Protein AF-A0A538PMV9-F1 (afdb_monomer_lite)

pLDDT: mean 94.28, std 5.61, range [56.44, 98.31]

Structure (mmCIF, N/CA/C/O backbone):
data_AF-A0A538PMV9-F1
#
_entry.id   AF-A0A538PMV9-F1
#
loop_
_atom_site.group_PDB
_atom_site.id
_atom_site.type_symbol
_atom_site.label_atom_id
_atom_site.label_alt_id
_atom_site.label_comp_id
_atom_site.label_asym_id
_atom_site.label_entity_id
_atom_site.label_seq_id
_atom_site.pdbx_PDB_ins_code
_atom_site.Cartn_x
_atom_site.Cartn_y
_atom_site.Cartn_z
_atom_site.occupancy
_atom_site.B_iso_or_equiv
_atom_site.auth_seq_id
_atom_site.auth_comp_id
_atom_site.auth_asym_id
_atom_site.auth_atom_id
_atom_site.pdbx_PDB_model_num
ATOM 1 N N . MET A 1 1 ? -17.083 -1.097 23.060 1.00 77.88 1 MET A N 1
ATOM 2 C CA . MET A 1 1 ? -15.647 -0.760 23.138 1.00 77.88 1 MET A CA 1
ATOM 3 C C . MET A 1 1 ? -15.406 0.358 22.151 1.00 77.88 1 MET A C 1
ATOM 5 O O . MET A 1 1 ? -15.978 0.305 21.063 1.00 77.88 1 MET A O 1
ATOM 9 N N . ALA A 1 2 ? -14.698 1.405 22.560 1.00 92.81 2 ALA A N 1
ATOM 10 C CA . ALA A 1 2 ? -14.513 2.592 21.734 1.00 92.81 2 ALA A CA 1
ATOM 11 C C . ALA A 1 2 ? -13.141 2.554 21.056 1.00 92.81 2 ALA A C 1
ATOM 13 O O . ALA A 1 2 ? -12.127 2.296 21.702 1.00 92.81 2 ALA A O 1
ATOM 14 N N . ILE A 1 3 ? -13.105 2.862 19.759 1.00 96.56 3 ILE A N 1
ATOM 15 C CA . ILE A 1 3 ? -11.844 3.030 19.034 1.00 96.56 3 ILE A CA 1
ATOM 16 C C . ILE A 1 3 ? -11.160 4.298 19.554 1.00 96.56 3 ILE A C 1
ATOM 18 O O . ILE A 1 3 ? -11.730 5.386 19.497 1.00 96.56 3 ILE A O 1
ATOM 22 N N . THR A 1 4 ? -9.923 4.167 20.027 1.00 97.62 4 THR A N 1
ATOM 23 C CA . THR A 1 4 ? -9.088 5.283 20.499 1.00 97.62 4 THR A CA 1
ATOM 24 C C . THR A 1 4 ? -8.144 5.792 19.417 1.00 97.62 4 THR A C 1
ATOM 26 O O . THR A 1 4 ? -7.854 6.985 19.355 1.00 97.62 4 THR A O 1
ATOM 29 N N . SER A 1 5 ? -7.648 4.907 18.546 1.00 97.75 5 SER A N 1
ATOM 30 C CA . SER A 1 5 ? -6.806 5.287 17.410 1.00 97.75 5 SER A CA 1
ATOM 31 C C . SER A 1 5 ? -6.838 4.252 16.291 1.00 97.75 5 SER A C 1
ATOM 33 O O . SER A 1 5 ? -7.096 3.072 16.518 1.00 97.75 5 SER A O 1
ATOM 35 N N . VAL A 1 6 ? -6.534 4.700 15.074 1.00 97.94 6 VAL A N 1
ATOM 36 C CA . VAL A 1 6 ? -6.433 3.858 13.879 1.00 97.94 6 VAL A CA 1
ATOM 37 C C . VAL A 1 6 ? -5.034 4.015 13.293 1.00 97.94 6 VAL A C 1
ATOM 39 O O . VAL A 1 6 ? -4.548 5.139 13.153 1.00 97.94 6 VAL A O 1
ATOM 42 N N . LYS A 1 7 ? -4.357 2.905 12.983 1.00 98.12 7 LYS A N 1
ATOM 43 C CA . LYS A 1 7 ? -2.969 2.918 12.491 1.00 98.12 7 LYS A CA 1
ATOM 44 C C . LYS A 1 7 ? -2.784 1.997 11.294 1.00 98.12 7 LYS A C 1
ATOM 46 O O . LYS A 1 7 ? -3.374 0.921 11.232 1.00 98.12 7 LYS A O 1
ATOM 51 N N . ILE A 1 8 ? -1.919 2.417 10.374 1.00 98.00 8 ILE A N 1
ATOM 52 C CA . ILE A 1 8 ? -1.494 1.621 9.221 1.00 98.00 8 ILE A CA 1
ATOM 53 C C . ILE A 1 8 ? -0.268 0.796 9.615 1.00 98.00 8 ILE A C 1
ATOM 55 O O . ILE A 1 8 ? 0.691 1.335 10.170 1.00 98.00 8 ILE A O 1
ATOM 59 N N . HIS A 1 9 ? -0.287 -0.495 9.287 1.00 97.00 9 HIS A N 1
ATOM 60 C CA . HIS A 1 9 ? 0.833 -1.410 9.486 1.00 97.00 9 HIS A CA 1
ATOM 61 C C . HIS A 1 9 ? 1.176 -2.162 8.191 1.00 97.00 9 HIS A C 1
ATOM 63 O O . HIS A 1 9 ? 0.258 -2.613 7.507 1.00 97.00 9 HIS A O 1
ATOM 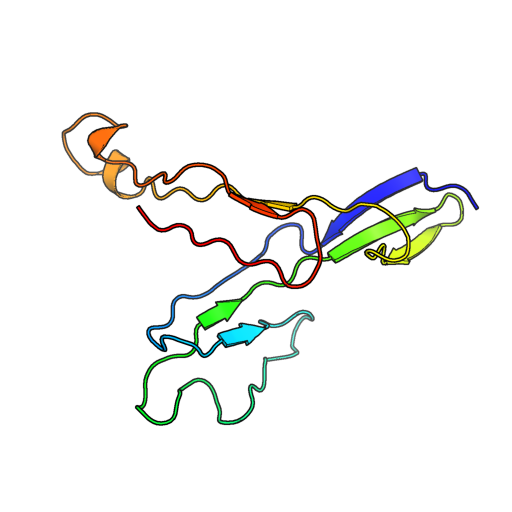69 N N . PRO A 1 10 ? 2.468 -2.329 7.853 1.00 96.44 10 PRO A N 1
ATOM 70 C CA . PRO A 1 10 ? 3.621 -1.799 8.579 1.00 96.44 10 PRO A CA 1
ATOM 71 C C . PRO A 1 10 ? 3.720 -0.271 8.448 1.00 96.44 10 PRO A C 1
ATOM 73 O O . PRO A 1 10 ? 3.266 0.306 7.465 1.00 96.44 10 PRO A O 1
ATOM 76 N N . ALA A 1 11 ? 4.358 0.386 9.421 1.00 96.44 11 ALA A N 1
ATOM 77 C CA . ALA A 1 11 ? 4.626 1.826 9.338 1.00 96.44 11 ALA A CA 1
ATOM 78 C C . ALA A 1 11 ? 5.563 2.175 8.163 1.00 96.44 11 ALA A C 1
ATOM 80 O O . ALA A 1 11 ? 5.473 3.253 7.583 1.00 96.44 11 ALA A O 1
ATOM 81 N N . ILE A 1 12 ? 6.454 1.244 7.801 1.00 96.44 12 ILE A N 1
ATOM 82 C CA . ILE A 1 12 ? 7.353 1.344 6.651 1.00 96.44 12 ILE A CA 1
ATOM 83 C C . ILE A 1 12 ? 7.209 0.063 5.830 1.00 96.44 12 ILE A C 1
ATOM 85 O O . ILE A 1 12 ? 7.627 -1.011 6.262 1.00 96.44 12 ILE A O 1
ATOM 89 N N . GLY A 1 13 ? 6.623 0.175 4.640 1.00 95.69 13 GLY A N 1
ATOM 90 C CA . GLY A 1 13 ? 6.568 -0.929 3.684 1.00 95.69 13 GLY A CA 1
ATOM 91 C C . GLY A 1 13 ? 7.842 -1.017 2.850 1.00 95.69 13 GLY A C 1
ATOM 92 O O . GLY A 1 13 ? 8.393 -0.002 2.424 1.00 95.69 13 GLY A O 1
ATOM 93 N N . VAL A 1 14 ? 8.289 -2.243 2.577 1.00 95.88 14 VAL A N 1
ATOM 94 C CA . VAL A 1 14 ? 9.456 -2.515 1.729 1.00 95.88 14 VAL A CA 1
ATOM 95 C C . VAL A 1 14 ? 9.019 -3.317 0.510 1.00 95.88 14 VAL A C 1
ATOM 97 O O . VAL A 1 14 ? 8.590 -4.463 0.628 1.00 95.88 14 VAL A O 1
ATOM 100 N N . ALA A 1 15 ? 9.166 -2.715 -0.668 1.00 97.00 15 ALA A N 1
ATOM 101 C CA . ALA A 1 15 ? 8.950 -3.362 -1.957 1.00 97.00 15 ALA A CA 1
ATOM 102 C C . ALA A 1 15 ? 10.285 -3.565 -2.689 1.00 97.00 15 ALA A C 1
ATOM 104 O O . ALA A 1 15 ? 11.251 -2.832 -2.457 1.00 97.00 15 ALA A O 1
ATOM 105 N N . ARG A 1 16 ? 10.346 -4.550 -3.593 1.00 97.38 16 ARG A N 1
ATOM 106 C CA . ARG A 1 16 ? 11.525 -4.810 -4.437 1.00 97.38 16 ARG A CA 1
ATOM 107 C C . ARG A 1 16 ? 11.146 -4.864 -5.909 1.00 97.38 16 ARG A C 1
ATOM 109 O O . ARG A 1 16 ? 10.091 -5.383 -6.276 1.00 97.38 16 ARG A O 1
ATOM 116 N N . LEU A 1 17 ? 12.046 -4.338 -6.736 1.00 97.31 17 LEU A N 1
ATOM 117 C CA . LEU A 1 17 ? 11.931 -4.366 -8.191 1.00 97.31 17 LEU A CA 1
ATOM 118 C C . LEU A 1 17 ? 11.990 -5.805 -8.721 1.00 97.31 17 LEU A C 1
ATOM 120 O O . LEU A 1 17 ? 12.670 -6.661 -8.160 1.00 97.31 17 LEU A O 1
ATOM 124 N N . GLY A 1 18 ? 11.302 -6.027 -9.835 1.00 97.31 18 GLY A N 1
ATOM 125 C CA . GLY A 1 18 ? 11.275 -7.273 -10.590 1.00 97.31 18 GLY A CA 1
ATOM 126 C C . GLY A 1 18 ? 10.811 -6.984 -12.015 1.00 97.31 18 GLY A C 1
ATOM 127 O O . GLY A 1 18 ? 10.028 -6.055 -12.228 1.00 97.31 18 GLY A O 1
ATOM 128 N N . ASN A 1 19 ? 11.332 -7.734 -12.985 1.00 97.81 19 ASN A N 1
ATOM 129 C CA . ASN A 1 19 ? 11.063 -7.550 -14.412 1.00 97.81 19 ASN A CA 1
ATOM 130 C C . ASN A 1 19 ? 10.035 -8.543 -14.987 1.00 97.81 19 ASN A C 1
ATOM 132 O O . ASN A 1 19 ? 9.809 -8.532 -16.195 1.00 97.81 19 ASN A O 1
ATOM 136 N N . SER A 1 20 ? 9.412 -9.393 -14.164 1.00 97.44 20 SER A N 1
ATOM 137 C CA . SER A 1 20 ? 8.224 -10.140 -14.590 1.00 97.44 20 SER A CA 1
ATOM 138 C C . SER A 1 20 ? 7.062 -9.159 -14.817 1.00 97.44 20 SER A C 1
ATOM 140 O O . SER A 1 20 ? 6.823 -8.318 -13.951 1.00 97.44 20 SER A O 1
ATOM 142 N N . PRO A 1 21 ? 6.350 -9.194 -15.955 1.00 94.56 21 PRO A N 1
ATOM 143 C CA . PRO A 1 21 ? 5.303 -8.225 -16.277 1.00 94.56 21 PRO A CA 1
ATOM 144 C C . PRO A 1 21 ? 4.109 -8.348 -15.331 1.00 94.56 21 PRO A C 1
ATOM 146 O O . PRO A 1 21 ? 3.651 -7.337 -14.797 1.00 94.56 21 PRO A O 1
ATOM 149 N N . ASP A 1 22 ? 3.695 -9.576 -15.025 1.00 93.62 22 ASP A N 1
ATOM 150 C CA . ASP A 1 22 ? 2.420 -9.843 -14.356 1.00 93.62 22 ASP A CA 1
ATOM 151 C C . ASP A 1 22 ? 2.588 -10.467 -12.967 1.00 93.62 22 ASP A C 1
ATOM 153 O O . ASP A 1 22 ? 1.726 -10.290 -12.108 1.00 93.62 22 ASP A O 1
ATOM 157 N N . GLU A 1 23 ? 3.718 -11.125 -12.692 1.00 97.06 23 GLU A N 1
ATOM 158 C CA . GLU A 1 23 ? 3.895 -11.860 -11.441 1.00 97.06 23 GLU A CA 1
ATOM 159 C C . GLU A 1 23 ? 4.547 -11.029 -10.327 1.00 97.06 23 GLU A C 1
ATOM 161 O O . GLU A 1 23 ? 5.525 -10.289 -10.509 1.00 97.06 23 GLU A O 1
ATOM 166 N N . PHE A 1 24 ? 4.011 -11.196 -9.121 1.00 97.12 24 PHE A N 1
ATOM 167 C CA . PHE A 1 24 ? 4.542 -10.639 -7.886 1.00 97.12 24 PHE A CA 1
ATOM 168 C C . PHE A 1 24 ? 4.257 -11.585 -6.716 1.00 97.12 24 PHE A C 1
ATOM 170 O O . PHE A 1 24 ? 3.476 -12.526 -6.831 1.00 97.12 24 PHE A O 1
ATOM 177 N N . PHE A 1 25 ? 4.880 -11.317 -5.576 1.00 97.44 25 PHE A N 1
ATOM 178 C CA . PHE A 1 25 ? 4.584 -11.984 -4.312 1.00 97.44 25 PHE A CA 1
ATOM 179 C C . PHE A 1 25 ? 4.568 -10.971 -3.167 1.00 97.44 25 PHE A C 1
ATOM 181 O O . PHE A 1 25 ? 5.133 -9.880 -3.283 1.00 97.44 25 PHE A O 1
ATOM 188 N N . ILE A 1 26 ? 3.912 -11.320 -2.060 1.00 97.06 26 ILE A N 1
ATOM 189 C CA . ILE A 1 26 ? 3.917 -10.500 -0.844 1.00 97.06 26 ILE A CA 1
ATOM 190 C C . ILE A 1 26 ? 5.205 -10.779 -0.067 1.00 97.06 26 ILE A C 1
ATOM 192 O O . ILE A 1 26 ? 5.600 -11.931 0.095 1.00 97.06 26 ILE A O 1
ATOM 196 N N . GLY A 1 27 ? 5.881 -9.720 0.378 1.00 95.12 27 GLY A N 1
ATOM 197 C CA . GLY A 1 27 ? 7.073 -9.842 1.215 1.00 95.12 27 GLY A CA 1
ATOM 198 C C . GLY A 1 27 ? 6.801 -10.450 2.601 1.00 95.12 27 GLY A C 1
ATOM 199 O O . GLY A 1 27 ? 5.647 -10.681 2.955 1.00 95.12 27 GLY A O 1
ATOM 200 N N . PRO A 1 28 ? 7.856 -10.662 3.410 1.00 94.12 28 PRO A N 1
ATOM 201 C CA . PRO A 1 28 ? 7.709 -11.096 4.797 1.00 94.12 28 PRO A CA 1
ATOM 202 C C . PRO A 1 28 ? 6.807 -10.139 5.587 1.00 94.12 28 PRO A C 1
ATOM 204 O O . PRO A 1 28 ? 7.036 -8.928 5.582 1.00 94.12 28 PRO A O 1
ATOM 207 N N . GLU A 1 29 ? 5.829 -10.680 6.310 1.00 93.00 29 GLU A N 1
ATOM 208 C CA . GLU A 1 29 ? 4.986 -9.912 7.243 1.00 93.00 29 GLU A CA 1
ATOM 209 C C . GLU A 1 29 ? 5.366 -10.147 8.709 1.00 93.00 29 GLU A C 1
ATOM 211 O O . GLU A 1 29 ? 4.886 -9.444 9.599 1.00 93.00 29 GLU A O 1
ATOM 216 N N . ARG A 1 30 ? 6.242 -11.124 8.965 1.00 90.81 30 ARG A N 1
ATOM 217 C CA . ARG A 1 30 ? 6.747 -11.473 10.292 1.00 90.81 30 ARG A CA 1
ATOM 218 C C . ARG A 1 30 ? 8.272 -11.590 10.262 1.00 90.81 30 ARG A C 1
ATOM 220 O O . ARG A 1 30 ? 8.837 -12.011 9.249 1.00 90.81 30 ARG A O 1
ATOM 227 N N . PRO A 1 31 ? 8.964 -11.222 11.352 1.00 89.50 31 PRO A N 1
ATOM 228 C CA . PRO A 1 31 ? 10.388 -11.497 11.483 1.00 89.50 31 PRO A CA 1
ATO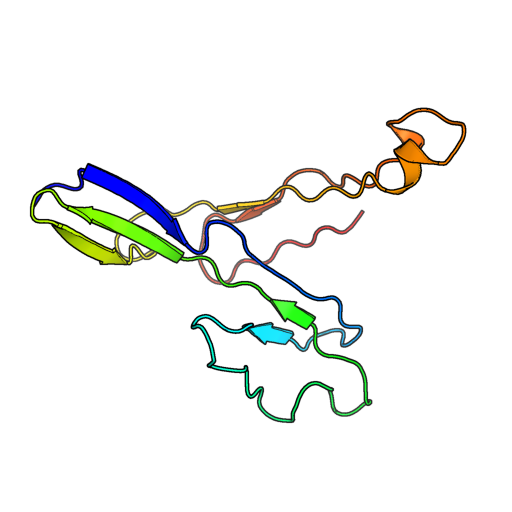M 229 C C . PRO A 1 31 ? 10.669 -12.994 11.336 1.00 89.50 31 PRO A C 1
ATOM 231 O O . PRO A 1 31 ? 9.928 -13.810 11.878 1.00 89.50 31 PRO A O 1
ATOM 234 N N . TRP A 1 32 ? 11.758 -13.332 10.641 1.00 91.44 32 TRP A N 1
ATOM 235 C CA . TRP A 1 32 ? 12.227 -14.713 10.441 1.00 91.44 32 TRP A CA 1
ATOM 236 C C . TRP A 1 32 ? 11.284 -15.636 9.661 1.00 91.44 32 TRP A C 1
ATOM 238 O O . TRP A 1 32 ? 11.506 -16.842 9.634 1.00 91.44 32 TRP A O 1
ATOM 248 N N . ASP A 1 33 ? 10.290 -15.068 8.983 1.00 92.38 33 ASP A N 1
ATOM 249 C CA . ASP A 1 33 ? 9.333 -15.794 8.152 1.00 92.38 33 ASP A CA 1
ATOM 250 C C . ASP A 1 33 ? 9.550 -15.417 6.676 1.00 92.38 33 ASP A C 1
ATOM 252 O O . ASP A 1 33 ? 8.952 -14.454 6.179 1.00 92.38 33 ASP A O 1
ATOM 256 N N . PRO A 1 34 ? 10.516 -16.052 5.983 1.00 91.62 34 PRO A N 1
ATOM 257 C CA . PRO A 1 34 ? 10.828 -15.700 4.606 1.00 91.62 34 PRO A CA 1
ATOM 258 C C . PR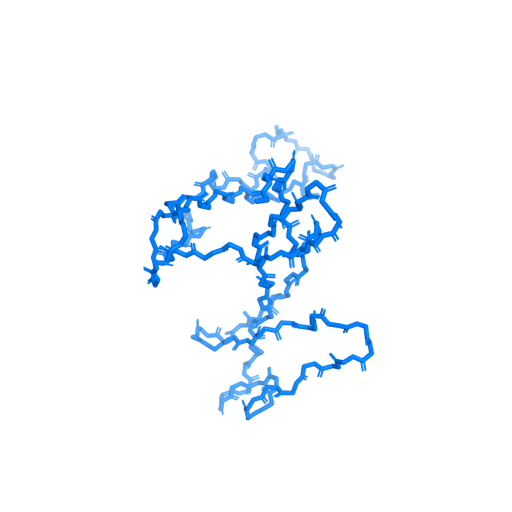O A 1 34 ? 9.656 -16.052 3.674 1.00 91.62 34 PRO A C 1
ATOM 260 O O . PRO A 1 34 ? 9.011 -17.081 3.856 1.00 91.62 34 PRO A O 1
ATOM 263 N N . PRO A 1 35 ? 9.393 -15.242 2.635 1.00 93.88 35 PRO A N 1
ATOM 264 C CA . PRO A 1 35 ? 8.353 -15.549 1.667 1.00 93.88 35 PRO A CA 1
ATOM 265 C C . PRO A 1 35 ? 8.732 -16.791 0.856 1.00 93.88 35 PRO A C 1
ATOM 267 O O . PRO A 1 35 ? 9.852 -16.878 0.351 1.00 93.88 35 PRO A O 1
ATOM 270 N N . ASP A 1 36 ? 7.768 -17.688 0.667 1.00 94.75 36 ASP A N 1
ATOM 271 C CA . ASP A 1 36 ? 7.879 -18.860 -0.206 1.00 94.75 36 ASP A CA 1
ATOM 272 C C . ASP A 1 36 ? 6.842 -18.772 -1.344 1.00 94.75 36 ASP A C 1
ATOM 274 O O . ASP A 1 36 ? 5.739 -19.320 -1.252 1.00 94.75 36 ASP A O 1
ATOM 278 N N . PRO A 1 37 ? 7.110 -17.966 -2.389 1.00 94.81 37 PRO A N 1
ATOM 279 C CA . PRO A 1 37 ? 6.170 -17.788 -3.486 1.00 94.81 37 PRO A CA 1
ATOM 280 C C . PRO A 1 37 ? 6.042 -19.061 -4.326 1.00 94.81 37 PRO A C 1
ATOM 282 O O . PRO A 1 37 ? 7.038 -19.665 -4.724 1.00 94.81 37 PRO A O 1
ATOM 285 N N . ALA A 1 38 ? 4.809 -19.414 -4.696 1.00 91.81 38 ALA A N 1
ATOM 286 C CA . ALA A 1 38 ? 4.550 -20.528 -5.602 1.00 91.81 38 ALA A CA 1
ATOM 287 C C . ALA A 1 38 ? 5.335 -20.372 -6.922 1.00 91.81 38 ALA A C 1
ATOM 289 O O . ALA A 1 38 ? 5.335 -19.307 -7.553 1.00 91.81 38 ALA A O 1
ATOM 290 N N . GLY A 1 39 ? 6.029 -21.438 -7.330 1.00 94.19 39 GLY A N 1
ATOM 291 C CA . GLY A 1 39 ? 6.919 -21.422 -8.497 1.00 94.19 39 GLY A CA 1
ATOM 292 C C . GLY A 1 39 ? 8.234 -20.656 -8.286 1.00 94.19 39 GLY A C 1
ATOM 293 O O . GLY A 1 39 ? 8.968 -20.436 -9.245 1.00 94.19 39 GLY A O 1
ATOM 294 N N . GLY A 1 40 ? 8.549 -20.248 -7.055 1.00 96.38 40 GLY A N 1
ATOM 295 C CA . GLY A 1 40 ? 9.771 -19.535 -6.698 1.00 96.38 40 GLY A CA 1
ATOM 296 C C . GLY A 1 40 ? 9.754 -18.044 -7.048 1.00 96.38 40 GLY A C 1
ATOM 297 O O . GLY A 1 40 ? 8.731 -17.443 -7.377 1.00 96.38 40 GLY A O 1
ATOM 298 N N . PHE A 1 41 ? 10.929 -17.417 -6.958 1.00 97.69 41 PHE A N 1
ATOM 299 C CA . PHE A 1 41 ? 11.110 -15.964 -7.120 1.00 97.69 41 PHE A CA 1
ATOM 300 C C . PHE A 1 41 ? 11.168 -15.482 -8.577 1.00 97.69 41 PHE A C 1
ATOM 302 O O . PHE A 1 41 ? 11.321 -14.283 -8.830 1.00 97.69 41 PHE A O 1
ATOM 309 N N . LYS A 1 42 ? 11.086 -16.402 -9.541 1.00 97.81 42 LYS A N 1
ATOM 310 C CA . LYS A 1 42 ? 11.134 -16.109 -10.973 1.00 97.81 42 LYS A CA 1
ATOM 311 C C . LYS A 1 42 ? 9.934 -16.715 -11.685 1.00 97.81 42 LYS A C 1
ATOM 313 O O . LYS A 1 42 ? 9.398 -17.718 -11.228 1.00 97.81 42 LYS A O 1
ATOM 318 N N . ASP A 1 43 ? 9.513 -16.088 -12.772 1.00 97.31 43 ASP A N 1
ATOM 319 C CA . ASP A 1 43 ? 8.501 -16.655 -13.662 1.00 97.31 43 ASP A CA 1
ATOM 320 C C . ASP A 1 43 ? 9.083 -17.721 -14.606 1.00 97.31 43 ASP A C 1
ATOM 322 O O . ASP A 1 43 ? 10.288 -17.996 -14.604 1.00 97.31 43 ASP A O 1
ATOM 326 N N . ALA A 1 44 ? 8.216 -18.314 -15.433 1.00 96.56 44 ALA A N 1
ATOM 327 C CA . ALA A 1 44 ? 8.574 -19.362 -16.391 1.00 96.56 44 ALA A CA 1
ATOM 328 C C . ALA A 1 44 ? 9.620 -18.920 -17.436 1.00 96.56 44 ALA A C 1
ATOM 330 O O . ALA A 1 44 ? 10.286 -19.759 -18.036 1.00 96.56 44 ALA A O 1
ATOM 331 N N . GLN A 1 45 ? 9.789 -17.611 -17.646 1.00 97.38 45 GLN A N 1
ATOM 332 C CA . GLN A 1 45 ? 10.773 -17.012 -18.548 1.00 97.38 45 GLN A CA 1
ATOM 333 C C . GLN A 1 45 ? 12.026 -16.525 -17.800 1.00 97.38 45 GLN A C 1
ATOM 335 O O . GLN A 1 45 ? 12.808 -15.741 -18.340 1.00 97.38 45 GLN A O 1
ATOM 340 N N . CYS A 1 46 ? 12.236 -16.972 -16.558 1.00 96.94 46 CYS A N 1
ATOM 341 C CA . CYS A 1 46 ? 13.361 -16.596 -15.700 1.00 96.94 46 CYS A CA 1
ATOM 342 C C . CYS A 1 46 ? 13.425 -15.101 -15.329 1.00 96.94 46 CYS A C 1
ATOM 344 O O . CYS A 1 46 ? 14.475 -14.630 -14.871 1.00 96.94 46 CYS A O 1
ATOM 346 N N . ARG A 1 47 ? 12.328 -14.347 -15.469 1.00 98.12 47 ARG A N 1
ATOM 347 C CA . ARG A 1 47 ? 12.240 -12.949 -15.021 1.00 98.12 47 ARG A CA 1
ATOM 348 C C . ARG A 1 47 ? 11.913 -12.906 -13.532 1.00 98.12 47 ARG A C 1
ATOM 350 O O . ARG A 1 47 ? 11.192 -13.750 -13.014 1.00 98.12 47 ARG A O 1
ATOM 357 N N . VAL A 1 48 ? 12.448 -11.921 -12.825 1.00 98.25 48 VAL A N 1
ATOM 358 C CA . VAL A 1 48 ? 12.286 -11.749 -11.376 1.00 98.25 48 VAL A CA 1
ATOM 359 C C . VAL A 1 48 ? 10.882 -11.228 -11.063 1.00 98.25 48 VAL A C 1
ATOM 361 O O . VAL A 1 48 ? 10.482 -10.184 -11.584 1.00 98.25 48 VAL A O 1
ATOM 364 N N . LYS A 1 49 ? 10.146 -11.917 -10.185 1.00 98.31 49 LYS A N 1
ATOM 365 C CA . LYS A 1 49 ? 8.842 -11.458 -9.678 1.00 98.31 49 LYS A CA 1
ATOM 366 C C . LYS A 1 49 ? 9.033 -10.231 -8.786 1.00 98.31 49 LYS A C 1
ATOM 368 O O . LYS A 1 49 ? 9.993 -10.162 -8.018 1.00 98.31 49 LYS A O 1
ATOM 373 N N . ARG A 1 50 ? 8.127 -9.253 -8.853 1.00 98.06 50 ARG A N 1
ATOM 374 C CA . ARG A 1 50 ? 8.169 -8.097 -7.935 1.00 98.06 50 ARG A CA 1
ATOM 375 C C . ARG A 1 50 ? 7.827 -8.537 -6.510 1.00 98.06 50 ARG A C 1
ATOM 377 O O 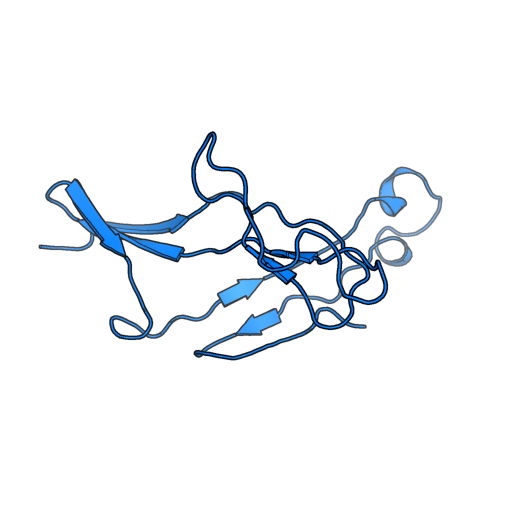. ARG A 1 50 ? 6.944 -9.368 -6.322 1.00 98.06 50 ARG A O 1
ATOM 384 N N . GLN A 1 51 ? 8.461 -7.931 -5.509 1.00 97.88 51 GLN A N 1
ATOM 385 C CA . GLN A 1 51 ? 8.039 -8.086 -4.114 1.00 97.88 51 GLN A CA 1
ATOM 386 C C . GLN A 1 51 ? 7.156 -6.899 -3.729 1.00 97.88 51 GLN A C 1
ATOM 388 O O . GLN A 1 51 ? 7.631 -5.760 -3.715 1.00 97.88 51 GLN A O 1
ATOM 393 N N . ALA A 1 52 ? 5.898 -7.163 -3.396 1.00 97.31 52 ALA A N 1
ATOM 394 C CA . ALA A 1 52 ? 4.950 -6.168 -2.918 1.00 97.31 52 ALA A CA 1
ATOM 395 C C . ALA A 1 52 ? 4.966 -6.067 -1.384 1.00 97.31 52 ALA A C 1
ATOM 397 O O . ALA A 1 52 ? 5.175 -7.057 -0.679 1.00 97.31 52 ALA A O 1
ATOM 398 N N . ALA A 1 53 ? 4.708 -4.863 -0.875 1.00 97.00 53 ALA A N 1
ATOM 399 C CA . ALA A 1 53 ? 4.416 -4.628 0.534 1.00 97.00 53 ALA A CA 1
ATOM 400 C C . ALA A 1 53 ? 2.897 -4.591 0.726 1.00 97.00 53 ALA A C 1
ATOM 402 O O . ALA A 1 53 ? 2.209 -3.857 0.014 1.00 97.00 53 ALA A O 1
ATOM 403 N N . ARG A 1 54 ? 2.380 -5.364 1.685 1.00 96.94 54 ARG A N 1
ATOM 404 C CA . ARG A 1 54 ? 0.970 -5.320 2.078 1.00 96.94 54 ARG A CA 1
ATOM 405 C C . ARG A 1 54 ? 0.810 -4.402 3.281 1.00 96.94 54 ARG A C 1
ATOM 407 O O . ARG A 1 54 ? 1.526 -4.555 4.265 1.00 96.94 54 ARG A O 1
ATOM 414 N N . PHE A 1 55 ? -0.129 -3.469 3.182 1.00 97.38 55 PHE A N 1
ATOM 415 C CA . PHE A 1 55 ? -0.528 -2.593 4.276 1.00 97.38 55 PHE A CA 1
ATOM 416 C C . PHE A 1 55 ? -1.925 -2.979 4.755 1.00 97.38 55 PHE A C 1
ATOM 418 O O . PHE A 1 55 ? -2.774 -3.372 3.955 1.00 97.38 55 PHE A O 1
ATOM 425 N N . ARG A 1 56 ? -2.148 -2.868 6.060 1.00 97.44 56 ARG A N 1
ATOM 426 C CA . ARG A 1 56 ? -3.412 -3.142 6.748 1.00 97.44 56 ARG A CA 1
ATOM 427 C C . ARG A 1 56 ? -3.711 -2.011 7.721 1.00 97.44 56 ARG A C 1
ATOM 429 O O . ARG A 1 56 ? -2.793 -1.322 8.171 1.00 97.44 56 ARG A O 1
ATOM 436 N N . ILE A 1 57 ? -4.983 -1.824 8.043 1.00 97.94 57 ILE A N 1
ATOM 437 C CA . ILE A 1 57 ? -5.442 -0.818 8.999 1.00 97.94 57 ILE A CA 1
ATOM 438 C C . ILE A 1 57 ? -5.880 -1.543 10.265 1.00 97.94 57 ILE A C 1
ATOM 440 O O . ILE A 1 57 ? -6.619 -2.517 10.190 1.00 97.94 57 ILE A O 1
ATOM 444 N N . TYR A 1 58 ? -5.442 -1.064 11.424 1.00 98.06 58 TYR A N 1
ATOM 445 C CA . TYR A 1 58 ? -5.830 -1.625 12.713 1.00 98.06 58 TYR A CA 1
ATOM 446 C C . TYR A 1 58 ? -6.433 -0.551 13.613 1.00 98.06 58 TYR A C 1
ATOM 448 O O . TYR A 1 58 ? -5.864 0.537 13.755 1.00 98.06 58 TYR A O 1
ATOM 456 N N . ALA A 1 59 ? -7.564 -0.878 14.232 1.00 98.19 59 ALA A N 1
ATOM 457 C CA . ALA A 1 59 ? -8.189 -0.101 15.290 1.00 98.19 59 ALA A CA 1
ATOM 458 C C . ALA A 1 59 ? -7.660 -0.558 16.653 1.00 98.19 59 ALA A C 1
ATOM 460 O O . ALA A 1 59 ? -7.617 -1.753 16.943 1.00 98.19 59 ALA A O 1
ATOM 461 N N . TYR A 1 60 ? -7.267 0.407 17.475 1.00 98.06 60 TYR A N 1
ATOM 462 C CA . TYR A 1 60 ? -6.887 0.222 18.870 1.00 98.06 60 TYR A CA 1
ATOM 463 C C . TYR A 1 60 ? -8.047 0.685 19.740 1.00 98.06 60 TYR A C 1
ATOM 465 O O . TYR A 1 60 ? -8.560 1.788 19.536 1.00 98.06 60 TYR A O 1
ATOM 473 N N . HIS A 1 61 ? -8.436 -0.136 20.705 1.00 97.88 61 HIS A N 1
ATOM 474 C CA . HIS A 1 61 ? -9.574 0.125 21.583 1.00 97.88 61 HIS A CA 1
ATOM 475 C C . HIS A 1 61 ? -9.117 0.608 22.964 1.00 97.88 61 HIS A C 1
ATOM 477 O O . HIS A 1 61 ? -7.937 0.535 23.312 1.00 97.88 61 HIS A O 1
ATOM 483 N N . ASP A 1 62 ? -10.050 1.147 23.739 1.00 97.50 62 ASP A N 1
ATOM 484 C CA . ASP A 1 62 ? -9.838 1.650 25.102 1.00 97.50 62 ASP A CA 1
ATOM 485 C C . ASP A 1 62 ? -9.485 0.558 26.126 1.00 97.50 62 ASP A C 1
ATOM 487 O O . ASP A 1 62 ? -8.889 0.843 27.162 1.00 97.50 62 ASP A O 1
ATOM 491 N N . ASP A 1 63 ? -9.778 -0.698 25.807 1.00 96.88 63 ASP A N 1
ATOM 492 C CA . ASP A 1 63 ? -9.452 -1.883 26.603 1.00 96.88 63 ASP A CA 1
ATOM 493 C C . ASP A 1 63 ? -8.134 -2.573 26.191 1.00 96.88 63 ASP A C 1
ATOM 495 O O . ASP A 1 63 ? -7.815 -3.655 26.685 1.00 96.88 63 ASP A O 1
ATOM 499 N N . ASN A 1 64 ? -7.344 -1.936 25.319 1.00 95.00 64 ASN A N 1
ATOM 500 C CA . ASN A 1 64 ? -6.110 -2.453 24.711 1.00 95.00 64 ASN A CA 1
ATOM 501 C C . ASN A 1 64 ? -6.291 -3.601 23.706 1.00 95.00 64 ASN A C 1
ATOM 503 O O . ASN A 1 64 ? -5.291 -4.167 23.251 1.00 95.00 64 ASN A O 1
ATOM 507 N N . THR A 1 65 ? -7.517 -3.943 23.310 1.00 97.75 65 THR A N 1
ATOM 508 C CA . THR A 1 65 ? -7.716 -4.854 22.180 1.00 97.75 65 THR A CA 1
ATOM 509 C C . THR A 1 65 ? -7.346 -4.173 20.859 1.00 97.75 65 THR A C 1
ATOM 511 O O . THR A 1 65 ? -7.351 -2.943 20.729 1.00 97.75 65 THR A O 1
ATOM 514 N N . VAL A 1 66 ? -6.982 -4.985 19.863 1.00 97.69 66 VAL A N 1
ATOM 515 C CA . VAL A 1 66 ? -6.625 -4.525 18.517 1.00 97.69 66 VAL A CA 1
ATOM 516 C C . VAL A 1 66 ? -7.364 -5.376 17.495 1.00 97.69 66 VAL A C 1
ATOM 518 O O . VAL A 1 66 ? -7.280 -6.603 17.535 1.00 97.69 66 VAL A O 1
ATOM 521 N N . THR A 1 67 ? -8.061 -4.728 16.566 1.00 97.56 67 THR A N 1
ATOM 522 C CA . THR A 1 67 ? -8.814 -5.393 15.493 1.00 97.56 67 THR A CA 1
ATOM 523 C C . THR A 1 67 ? -8.396 -4.843 14.134 1.00 97.56 67 THR A C 1
ATOM 525 O O . THR A 1 67 ? -8.115 -3.653 14.001 1.00 97.56 67 THR A O 1
ATOM 528 N N . GLU A 1 68 ? -8.337 -5.697 13.114 1.00 97.62 68 GLU A N 1
ATOM 529 C CA . GLU A 1 68 ? -8.140 -5.240 11.735 1.00 97.62 68 GLU A CA 1
ATOM 530 C C . GLU A 1 68 ? -9.421 -4.568 11.224 1.00 97.62 68 GLU A C 1
ATOM 532 O O . GLU A 1 68 ? -10.512 -5.086 11.448 1.00 97.62 68 GLU A O 1
ATOM 537 N N . LEU A 1 69 ? -9.283 -3.419 10.558 1.00 97.06 69 LEU A N 1
ATOM 538 C CA . LEU A 1 69 ? -10.367 -2.769 9.826 1.00 97.06 69 LEU A CA 1
ATOM 539 C C . LEU A 1 69 ? -10.276 -3.139 8.348 1.00 97.06 69 LEU A C 1
ATOM 541 O O . LEU A 1 69 ? -9.231 -2.979 7.711 1.00 97.06 69 LEU A O 1
ATOM 545 N N . THR A 1 70 ? -11.396 -3.583 7.798 1.00 96.19 70 THR A N 1
ATOM 546 C CA . THR A 1 70 ? -11.546 -3.993 6.404 1.00 96.19 70 THR A CA 1
ATOM 547 C C . THR A 1 70 ? -12.635 -3.175 5.709 1.00 96.19 70 THR A C 1
ATOM 549 O O . THR A 1 70 ? -13.314 -2.354 6.323 1.00 96.19 70 THR A O 1
ATOM 552 N N . ALA A 1 71 ? -12.839 -3.420 4.412 1.00 93.56 71 ALA A N 1
ATOM 553 C CA . ALA A 1 71 ? -13.933 -2.801 3.661 1.00 93.56 71 ALA A CA 1
ATOM 554 C C . ALA A 1 71 ? -15.336 -3.207 4.167 1.00 93.56 71 ALA A C 1
ATOM 556 O O . ALA A 1 71 ? -16.318 -2.580 3.784 1.00 93.56 71 ALA A O 1
ATOM 557 N N . ALA A 1 72 ? -15.442 -4.245 5.010 1.00 94.75 72 ALA A N 1
ATOM 558 C CA . ALA A 1 72 ? -16.692 -4.595 5.685 1.00 94.75 72 ALA A CA 1
ATOM 559 C C . ALA A 1 72 ? -17.016 -3.652 6.859 1.00 94.75 72 ALA A C 1
ATOM 561 O O . ALA A 1 72 ? -18.175 -3.546 7.251 1.00 94.75 72 ALA A O 1
ATOM 562 N N . ASP A 1 73 ? -16.005 -2.969 7.402 1.00 95.12 73 ASP A N 1
ATOM 563 C CA . ASP A 1 73 ? -16.115 -2.149 8.610 1.00 95.12 73 ASP A CA 1
ATOM 564 C C . ASP A 1 73 ? -16.201 -0.648 8.293 1.00 95.12 73 ASP A C 1
ATOM 566 O O . ASP A 1 73 ? -16.795 0.117 9.053 1.00 95.12 73 ASP A O 1
ATOM 570 N N . ALA A 1 74 ? -15.592 -0.208 7.184 1.00 93.19 74 ALA A N 1
ATOM 571 C CA . ALA A 1 74 ? -15.536 1.196 6.783 1.00 93.19 74 ALA A CA 1
ATOM 572 C C . ALA A 1 74 ? -15.252 1.379 5.282 1.00 93.19 74 ALA A C 1
ATOM 574 O O . ALA A 1 74 ? -14.710 0.499 4.612 1.00 93.19 74 ALA A O 1
ATOM 575 N N . GLU A 1 75 ? -15.534 2.579 4.769 1.00 95.25 75 GLU A N 1
ATOM 576 C CA . GLU A 1 75 ? -14.989 3.028 3.487 1.00 95.25 75 GLU A CA 1
ATOM 577 C C . GLU A 1 75 ? -13.491 3.333 3.644 1.00 95.25 75 GLU A C 1
ATOM 579 O O . GLU A 1 75 ? -13.089 4.121 4.504 1.00 95.25 75 GLU A O 1
ATOM 584 N N . ILE A 1 76 ? -12.650 2.704 2.816 1.00 96.19 76 ILE A N 1
ATOM 58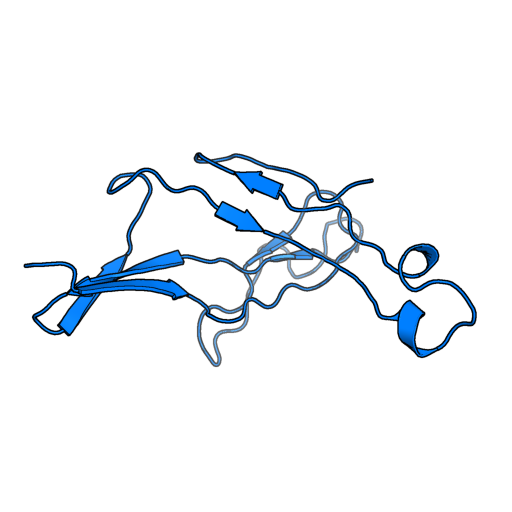5 C CA . ILE A 1 76 ? -11.192 2.833 2.897 1.00 96.19 76 ILE A CA 1
ATOM 586 C C . ILE A 1 76 ? -10.647 3.407 1.589 1.00 96.19 76 ILE A C 1
ATOM 588 O O . ILE A 1 76 ? -10.751 2.794 0.527 1.00 96.19 76 ILE A O 1
ATOM 592 N N . SER A 1 77 ? -9.988 4.562 1.694 1.00 97.31 77 SER A N 1
ATOM 593 C CA . SER A 1 77 ? -9.269 5.206 0.595 1.00 97.31 77 SER A CA 1
ATOM 594 C C . SER A 1 77 ? -7.763 5.194 0.854 1.00 97.31 77 SER A C 1
ATOM 596 O O . SER A 1 77 ? -7.277 5.754 1.837 1.00 97.31 77 SER A O 1
ATOM 598 N N . TRP A 1 78 ? -7.010 4.559 -0.042 1.00 97.69 78 TRP A N 1
ATOM 599 C CA . TRP A 1 78 ? -5.553 4.481 0.005 1.00 97.69 78 TRP A CA 1
ATOM 600 C C . TRP A 1 78 ? -4.945 5.479 -0.964 1.00 97.69 78 TRP A C 1
ATOM 602 O O . TRP A 1 78 ? -5.182 5.387 -2.166 1.00 97.69 78 TRP A O 1
ATOM 612 N N . THR A 1 79 ? -4.105 6.385 -0.466 1.00 98.00 79 THR A N 1
ATOM 613 C CA . THR A 1 79 ? -3.306 7.285 -1.308 1.00 98.00 79 THR A CA 1
ATOM 614 C C . THR A 1 79 ? -1.822 6.998 -1.131 1.00 98.00 79 THR A C 1
ATOM 616 O O . THR A 1 79 ? -1.311 7.001 -0.014 1.00 98.00 79 THR A O 1
ATOM 619 N N . VAL A 1 80 ? -1.120 6.781 -2.242 1.00 97.75 80 VAL A N 1
ATOM 620 C CA . VAL A 1 80 ? 0.329 6.548 -2.275 1.00 97.75 80 VAL A CA 1
ATOM 621 C C . VAL A 1 80 ? 0.984 7.597 -3.165 1.00 97.75 80 VAL A C 1
ATOM 623 O O . VAL A 1 80 ? 0.504 7.868 -4.263 1.00 97.75 80 VAL A O 1
ATOM 626 N N . HIS A 1 81 ? 2.098 8.171 -2.713 1.00 97.12 81 HIS A N 1
ATOM 627 C CA . HIS A 1 81 ? 2.895 9.128 -3.477 1.00 97.12 81 HIS A CA 1
ATOM 628 C C . HIS A 1 81 ? 4.346 8.651 -3.540 1.00 97.12 81 HIS A C 1
ATOM 630 O O . HIS A 1 81 ? 5.049 8.636 -2.532 1.00 97.12 81 HIS A O 1
ATOM 636 N N . LEU A 1 82 ? 4.784 8.246 -4.733 1.00 95.94 82 LEU A N 1
ATOM 637 C CA . LEU A 1 82 ? 6.156 7.817 -4.984 1.00 95.94 82 LEU A CA 1
ATOM 638 C C . LEU A 1 82 ? 6.942 8.924 -5.683 1.00 95.94 82 LEU A C 1
ATOM 640 O O . LEU A 1 82 ? 6.430 9.595 -6.577 1.00 95.94 82 LEU A O 1
ATOM 644 N N . ALA A 1 83 ? 8.206 9.073 -5.296 1.00 95.38 83 ALA A N 1
ATOM 645 C CA . ALA A 1 83 ? 9.148 9.961 -5.958 1.00 95.38 83 ALA A CA 1
ATOM 646 C C . ALA A 1 83 ? 10.564 9.378 -5.909 1.00 95.38 83 ALA A C 1
ATOM 648 O O . ALA A 1 83 ? 10.975 8.774 -4.917 1.00 95.38 83 ALA A O 1
ATOM 649 N N . ASN A 1 84 ? 11.339 9.608 -6.963 1.00 94.69 84 ASN A N 1
ATOM 650 C CA . ASN A 1 84 ? 12.765 9.327 -7.012 1.00 94.69 84 ASN A CA 1
ATOM 651 C C . ASN A 1 84 ? 13.524 10.638 -7.248 1.00 94.69 84 ASN A C 1
ATOM 653 O O . ASN A 1 84 ? 13.472 11.215 -8.331 1.00 94.69 84 ASN A O 1
ATOM 657 N N . LYS A 1 85 ? 14.243 11.082 -6.211 1.00 94.69 85 LYS A N 1
ATOM 658 C CA . LYS A 1 85 ? 15.062 12.306 -6.207 1.00 94.69 85 LYS A CA 1
ATOM 659 C C . LYS A 1 85 ? 16.568 12.019 -6.234 1.00 94.69 85 LYS A C 1
ATOM 661 O O . LYS A 1 85 ? 17.369 12.886 -5.901 1.00 94.69 85 LYS A O 1
ATOM 666 N N . LYS A 1 86 ? 16.981 10.796 -6.590 1.00 93.50 86 LYS A N 1
ATOM 667 C CA . LYS A 1 86 ? 18.394 10.375 -6.525 1.00 93.50 86 LYS A CA 1
ATOM 668 C C . LYS A 1 86 ? 19.307 11.209 -7.431 1.00 93.50 86 LYS A C 1
ATOM 670 O O . LYS A 1 86 ? 20.460 11.414 -7.072 1.00 93.50 86 LYS A O 1
ATOM 675 N N . ALA A 1 87 ? 18.807 11.676 -8.577 1.00 93.38 87 ALA A N 1
ATOM 676 C CA . ALA A 1 87 ? 19.590 12.454 -9.539 1.00 93.38 87 ALA A CA 1
ATOM 677 C C . ALA A 1 87 ? 19.798 13.921 -9.117 1.00 93.38 87 ALA A C 1
ATOM 679 O O . ALA A 1 87 ? 20.779 14.533 -9.529 1.00 93.38 87 ALA A O 1
ATOM 680 N N . VAL A 1 88 ? 18.929 14.462 -8.252 1.00 91.88 88 VAL A N 1
ATOM 681 C CA . VAL A 1 88 ? 18.976 15.865 -7.795 1.00 91.88 88 VAL A CA 1
ATOM 682 C C . VAL A 1 88 ? 20.286 16.196 -7.079 1.00 91.88 88 VAL A C 1
ATOM 684 O O . VAL A 1 88 ? 20.776 17.312 -7.161 1.00 91.88 88 VAL A O 1
ATOM 687 N N . THR A 1 89 ? 20.868 15.236 -6.360 1.00 82.06 89 THR A N 1
ATOM 688 C CA . THR A 1 89 ? 22.019 15.500 -5.485 1.00 82.06 89 THR A CA 1
ATOM 689 C C . THR A 1 89 ? 23.370 15.473 -6.193 1.00 82.06 89 THR A C 1
ATOM 691 O O . THR A 1 89 ? 24.353 15.915 -5.606 1.00 82.06 89 THR A O 1
ATOM 694 N N . ARG A 1 90 ? 23.458 14.926 -7.412 1.00 78.94 90 ARG A N 1
ATOM 695 C CA . ARG A 1 90 ? 24.744 14.656 -8.086 1.00 78.94 90 ARG A CA 1
ATOM 696 C C . ARG A 1 90 ? 24.908 15.335 -9.441 1.00 78.94 90 ARG A C 1
ATOM 698 O O . ARG A 1 90 ? 26.017 15.339 -9.963 1.00 78.94 90 ARG A O 1
ATOM 705 N N . ASN A 1 91 ? 23.837 15.888 -9.999 1.00 83.00 91 ASN A N 1
ATOM 706 C CA . ASN A 1 91 ? 23.835 16.431 -11.351 1.00 83.00 91 ASN A CA 1
ATOM 707 C C . ASN A 1 91 ? 23.594 17.941 -11.327 1.00 83.00 91 ASN A C 1
ATOM 709 O O . ASN A 1 91 ? 22.854 18.447 -10.486 1.00 83.00 91 ASN A O 1
ATOM 713 N N . ALA A 1 92 ? 24.196 18.652 -12.279 1.00 80.75 92 ALA A N 1
ATOM 714 C CA . ALA A 1 92 ? 23.823 20.030 -12.564 1.00 80.75 92 ALA A CA 1
ATOM 715 C C . ALA A 1 92 ? 22.441 20.051 -13.237 1.00 80.75 92 ALA A C 1
ATOM 717 O O . ALA A 1 92 ? 22.175 19.249 -14.131 1.00 80.75 92 ALA A O 1
ATOM 718 N N . GLY A 1 93 ? 21.566 20.954 -12.805 1.00 83.44 93 GLY A N 1
ATOM 719 C CA . GLY A 1 93 ? 20.202 21.067 -13.320 1.00 83.44 93 GLY A CA 1
ATOM 720 C C . GLY A 1 93 ? 19.220 21.492 -12.236 1.00 83.44 93 GLY A C 1
ATOM 721 O O . GLY A 1 93 ? 19.567 21.547 -11.053 1.00 83.44 93 GLY A O 1
ATOM 722 N N . SER A 1 94 ? 17.989 21.811 -12.634 1.00 88.12 94 SER A N 1
ATOM 723 C CA . SER A 1 94 ? 16.946 22.117 -11.662 1.00 88.12 94 SER A CA 1
ATOM 724 C C . SER A 1 94 ? 16.494 20.837 -10.951 1.00 88.12 94 SER A C 1
ATOM 726 O O . SER A 1 94 ? 16.468 19.747 -11.527 1.00 88.12 94 SER A O 1
ATOM 728 N N . ALA A 1 95 ? 16.101 20.952 -9.681 1.00 86.06 95 ALA A N 1
ATOM 729 C CA . ALA A 1 95 ? 15.574 19.810 -8.937 1.00 86.06 95 ALA A CA 1
ATOM 730 C C . ALA A 1 95 ? 14.297 19.234 -9.575 1.00 86.06 95 ALA A C 1
ATOM 732 O O . ALA A 1 95 ? 14.022 18.047 -9.403 1.00 86.06 95 ALA A O 1
ATOM 733 N N . ALA A 1 96 ? 13.532 20.060 -10.296 1.00 86.69 96 ALA A N 1
ATOM 734 C CA . ALA A 1 96 ? 12.332 19.635 -11.003 1.00 86.69 96 ALA A CA 1
ATOM 735 C C . ALA A 1 96 ? 12.676 18.671 -12.149 1.00 86.69 96 ALA A C 1
ATOM 737 O O . ALA A 1 96 ? 12.123 17.576 -12.193 1.00 86.69 96 ALA A O 1
ATOM 738 N N . ASP A 1 97 ? 13.654 19.020 -12.988 1.00 89.31 97 ASP A N 1
ATOM 739 C CA . ASP A 1 97 ? 14.062 18.203 -14.145 1.00 89.31 97 ASP A CA 1
ATOM 740 C C . ASP A 1 97 ? 14.719 16.880 -13.730 1.00 89.31 97 ASP A C 1
ATOM 742 O O . ASP A 1 97 ? 14.673 15.880 -14.442 1.00 89.31 97 ASP A O 1
ATOM 746 N N . LEU A 1 98 ? 15.343 16.868 -12.552 1.00 92.88 98 LEU A N 1
ATOM 747 C CA . LEU A 1 98 ? 16.074 15.722 -12.013 1.00 92.88 98 LEU A CA 1
ATOM 748 C C . LEU A 1 98 ? 15.219 14.829 -11.096 1.00 92.88 98 LEU A C 1
ATOM 750 O O . LEU A 1 98 ? 15.737 13.882 -10.495 1.00 92.88 98 LEU A O 1
ATOM 754 N N . THR A 1 99 ? 13.925 15.122 -10.953 1.00 93.44 99 THR A N 1
ATOM 755 C CA . THR A 1 99 ? 13.006 14.360 -10.101 1.00 93.44 99 THR A CA 1
ATOM 756 C C . THR A 1 99 ? 12.021 13.557 -10.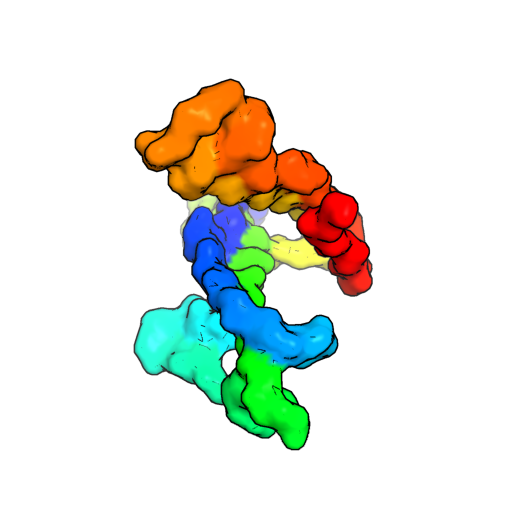941 1.00 93.44 99 THR A C 1
ATOM 758 O O . THR A 1 99 ? 11.254 14.109 -11.719 1.00 93.44 99 THR A O 1
ATOM 761 N N . ILE A 1 100 ? 11.948 12.249 -10.692 1.00 94.19 100 ILE A N 1
ATOM 762 C CA . ILE A 1 100 ? 10.849 11.416 -11.195 1.00 94.19 100 ILE A CA 1
ATOM 763 C C . ILE A 1 100 ? 9.752 11.418 -10.126 1.00 94.19 100 ILE A C 1
ATOM 765 O O . ILE A 1 100 ? 9.897 10.760 -9.094 1.00 94.19 100 ILE A O 1
ATOM 769 N N . ALA A 1 101 ? 8.679 12.177 -10.345 1.00 94.12 101 ALA A N 1
ATOM 770 C CA . ALA A 1 101 ? 7.539 12.282 -9.432 1.00 94.12 101 ALA A CA 1
ATOM 771 C C . ALA A 1 101 ? 6.212 12.248 -10.216 1.00 94.12 101 ALA A C 1
ATOM 773 O O . ALA A 1 101 ? 5.662 13.300 -10.531 1.00 94.12 101 ALA A O 1
ATOM 774 N N . PRO A 1 102 ? 5.662 11.057 -10.512 1.00 94.94 102 PRO A N 1
ATOM 775 C CA . PRO A 1 102 ? 4.407 10.893 -11.265 1.00 94.94 102 PRO A CA 1
ATOM 776 C C . PRO A 1 102 ? 3.143 11.400 -10.535 1.00 94.94 102 PRO A C 1
ATOM 778 O O . PRO A 1 102 ? 2.028 11.228 -11.037 1.00 94.94 102 PRO A O 1
ATOM 781 N N . GLY A 1 103 ? 3.286 11.981 -9.340 1.00 94.81 103 GLY A N 1
ATOM 782 C CA . GLY A 1 103 ? 2.190 12.401 -8.470 1.00 94.81 103 GLY A CA 1
ATOM 783 C C . GLY A 1 103 ? 1.557 11.248 -7.677 1.00 94.81 103 GLY A C 1
ATOM 784 O O . GLY A 1 103 ? 1.954 10.087 -7.819 1.00 94.81 103 GLY A O 1
ATOM 785 N N . PRO A 1 104 ? 0.580 11.549 -6.806 1.00 97.38 104 PRO A N 1
ATOM 786 C CA . PRO A 1 104 ? -0.103 10.537 -6.013 1.00 97.38 104 PRO A CA 1
ATOM 787 C C . PRO A 1 104 ? -1.028 9.653 -6.863 1.00 97.38 104 PRO A C 1
ATOM 789 O O . PRO A 1 104 ? -1.502 10.037 -7.937 1.00 97.38 104 PRO A O 1
ATOM 792 N N . ARG A 1 105 ? -1.318 8.452 -6.361 1.00 97.62 105 ARG A N 1
ATOM 793 C CA . ARG A 1 105 ? -2.381 7.568 -6.852 1.00 97.62 105 ARG A CA 1
ATOM 794 C C . ARG A 1 105 ? -3.284 7.200 -5.686 1.00 97.62 105 ARG A C 1
ATOM 796 O O . ARG A 1 105 ? -2.789 6.826 -4.625 1.00 97.62 105 ARG A O 1
ATOM 803 N N . THR A 1 106 ? -4.591 7.288 -5.917 1.00 97.56 106 THR A N 1
ATOM 804 C CA . THR A 1 106 ? -5.620 6.974 -4.920 1.00 97.56 106 THR A CA 1
ATOM 805 C C . THR A 1 106 ? -6.515 5.840 -5.404 1.00 97.56 106 THR A C 1
ATOM 807 O O . THR A 1 106 ? -6.991 5.883 -6.547 1.00 97.56 106 THR A O 1
ATOM 810 N N . LEU A 1 107 ? -6.729 4.853 -4.537 1.00 97.19 107 LEU A N 1
ATOM 811 C CA . LEU A 1 107 ? -7.660 3.733 -4.689 1.00 97.19 107 LEU A CA 1
ATOM 812 C C . LEU A 1 107 ? -8.728 3.849 -3.598 1.00 97.19 107 LEU A C 1
ATOM 814 O O . LEU A 1 107 ? -8.385 4.127 -2.454 1.00 97.19 107 LEU A O 1
ATOM 818 N N . THR A 1 108 ? -9.996 3.641 -3.936 1.00 95.75 108 THR A N 1
ATOM 819 C CA . THR A 1 108 ? -11.142 3.855 -3.029 1.00 95.75 108 THR A CA 1
ATOM 820 C C . THR A 1 108 ? -12.001 2.608 -2.835 1.00 95.75 108 THR A C 1
ATOM 822 O O . THR A 1 108 ? -13.064 2.678 -2.230 1.00 95.75 108 THR A O 1
ATOM 825 N N . GLY A 1 109 ? -11.584 1.464 -3.380 1.00 91.38 109 GLY A N 1
ATOM 826 C CA . GLY A 1 109 ? -12.369 0.238 -3.324 1.00 91.38 109 GLY A CA 1
ATOM 827 C C . GLY A 1 109 ? -11.545 -1.026 -3.566 1.00 91.38 109 GLY A C 1
ATOM 828 O O . GLY A 1 109 ? -10.367 -0.935 -3.933 1.00 91.38 109 GLY A O 1
ATOM 829 N N . PRO A 1 110 ? -12.160 -2.202 -3.353 1.00 91.81 110 PRO A N 1
ATOM 830 C CA . PRO A 1 110 ? -11.512 -3.494 -3.546 1.00 91.81 110 PRO A CA 1
ATOM 831 C C . PRO A 1 110 ? -11.119 -3.718 -5.011 1.00 91.81 110 PRO A C 1
ATOM 833 O O . PRO A 1 110 ? -11.709 -3.137 -5.920 1.00 91.81 110 PRO A O 1
ATOM 836 N N . ASP A 1 111 ? -10.095 -4.549 -5.220 1.00 91.50 111 ASP A N 1
ATOM 837 C CA . ASP A 1 111 ? -9.605 -5.010 -6.531 1.00 91.50 111 ASP A CA 1
ATOM 838 C C . ASP A 1 111 ? -9.233 -3.908 -7.543 1.00 91.50 111 ASP A C 1
ATOM 840 O O . ASP A 1 111 ? -9.063 -4.158 -8.738 1.00 91.50 111 ASP A O 1
ATOM 844 N N . GLN A 1 112 ? -9.044 -2.673 -7.075 1.00 94.69 112 GLN A N 1
ATOM 845 C CA . GLN A 1 112 ? -8.586 -1.574 -7.914 1.00 94.69 112 GLN A CA 1
ATOM 846 C C . GLN A 1 112 ? -7.068 -1.611 -8.115 1.00 94.69 112 GLN A C 1
ATOM 848 O O . GLN A 1 112 ? -6.286 -1.891 -7.205 1.00 94.69 112 GLN A O 1
ATOM 853 N N . ARG A 1 113 ? -6.634 -1.219 -9.315 1.00 94.62 113 ARG A N 1
ATOM 854 C CA . ARG A 1 113 ? -5.225 -1.047 -9.678 1.00 94.62 113 ARG A CA 1
ATOM 855 C C . ARG A 1 113 ? -5.029 0.319 -10.320 1.00 94.62 113 ARG A C 1
ATOM 857 O O . ARG A 1 113 ? -5.760 0.692 -11.232 1.00 94.62 113 ARG A O 1
ATOM 864 N N . LYS A 1 114 ? -3.991 1.037 -9.891 1.00 95.19 114 LYS A N 1
ATOM 865 C CA . LYS A 1 114 ? -3.471 2.216 -10.590 1.00 95.19 114 LYS A CA 1
ATOM 866 C C . LYS A 1 114 ? -1.967 2.109 -10.720 1.00 95.19 114 LYS A C 1
ATOM 868 O O . LYS A 1 114 ? -1.285 1.712 -9.779 1.00 95.19 114 LYS A O 1
ATOM 873 N N . LEU A 1 115 ? -1.474 2.459 -11.898 1.00 93.44 115 LEU A N 1
ATOM 874 C CA . LEU A 1 115 ? -0.058 2.429 -12.209 1.00 93.44 115 LEU A CA 1
ATOM 875 C C . LEU A 1 115 ? 0.576 3.805 -11.980 1.00 93.44 115 LEU A C 1
ATOM 877 O O . LEU A 1 115 ? -0.080 4.842 -12.114 1.00 93.44 115 LEU A O 1
ATOM 881 N N . PHE A 1 116 ? 1.855 3.801 -11.611 1.00 91.00 116 PHE A N 1
ATOM 882 C CA . PHE A 1 116 ? 2.693 5.000 -11.497 1.00 91.00 116 PHE A CA 1
ATOM 883 C C . PHE A 1 116 ? 3.452 5.248 -12.804 1.00 91.00 116 PHE A C 1
ATOM 885 O O . PHE A 1 116 ? 4.628 5.604 -12.792 1.00 91.00 116 PHE A O 1
ATOM 892 N N . ASP A 1 117 ? 2.761 5.034 -13.917 1.00 77.62 117 ASP A N 1
ATOM 893 C CA . ASP A 1 117 ? 3.298 5.256 -15.248 1.00 77.62 117 ASP A CA 1
ATOM 894 C C . ASP A 1 117 ? 3.157 6.750 -15.575 1.00 77.62 117 ASP A C 1
ATOM 896 O O . ASP A 1 117 ? 2.200 7.409 -15.136 1.00 77.62 117 ASP A O 1
ATOM 900 N N . THR A 1 118 ? 4.150 7.275 -16.284 1.00 56.44 118 THR A N 1
ATOM 901 C CA . THR A 1 118 ? 4.166 8.598 -16.928 1.00 56.44 118 THR A CA 1
ATOM 902 C C . THR A 1 118 ? 3.998 8.422 -18.417 1.00 56.44 118 THR A C 1
ATOM 904 O O . THR A 1 118 ? 4.688 7.515 -18.941 1.00 56.44 118 THR A O 1
#

Secondary structure (DSSP, 8-state):
--EEEEEEESSS---B----SS-EEE--SSTT-----TT-SB-TTSPBPEEEPP-EEEEEETTS-EEEE-TTTS---EEEE--B-TTTTTSSS-TTTT-B---EEEE-STT-------

Foldseek 3Di:
DDFPDKDKPPPDFDKFDWDDPPAADEADPDPPDGDDDVVPQADPVRTGHIYGYDMWMWTADPVRDIDTDDPVRDFDKDKDWDKDQPQVPPDPDDSVVSMDTLGMDMDGDPPDDDDSDD

Radius of gyration: 18.31 Å; chains: 1; bounding box: 41×44×45 Å

Sequence (118 aa):
MAITSVKIHPAIGVARLGNSPDEFFIGPERPWDPPDPAGGFKDAQCRVKRQAARFRIYAYHDDNTVTELTAADAEISWTVHLANKKAVTRNAGSAADLTIAPGPRTLTGPDQRKLFDT